Protein AF-A0A202DIY3-F1 (afdb_monomer_lite)

Foldseek 3Di:
DDDPCRVFPEAEDDAPPEEAPDAGEYEYDAAYEDQAERYEYEAENYHYEDQQYEYAYQQDLRYEDAHDDYDPVGAYENAEHERYYAYRYNYPHDHDRHDYYYYD

Sequence (104 aa):
MKTLEQIESRTPISSLPFTITNSGSYYFVKNMTSTGHGVVVQTDHVDIDMCGFKIQGDYDFADKGLYLNGLTNDSIQSVRIHNGRVTGFGYACYAKNVESCVLQ

Secondary structure (DSSP, 8-state):
---GGGTS-EEEE-SSSEEE-S-EEEEE-S-EE-SS-SEEE-SSSEEEE-TT-EEE----TT-EEEEEE-BTTB-B--EEEES-EEESSSEEEEEESBS-EEE-

pLDDT: mean 94.21, std 9.88, range [54.09, 98.62]

Radius of gyration: 13.4 Å; chains: 1; bounding box: 38×22×42 Å

Structure (mmCIF, N/CA/C/O backbone):
data_AF-A0A202DIY3-F1
#
_entry.id   AF-A0A202DIY3-F1
#
loop_
_atom_site.group_PDB
_atom_site.id
_atom_site.type_symbol
_atom_site.label_atom_id
_atom_site.label_alt_id
_atom_site.label_comp_id
_atom_site.label_asym_id
_atom_site.label_entity_id
_atom_site.label_seq_id
_atom_site.pdbx_PDB_ins_code
_atom_site.Cartn_x
_atom_site.Cartn_y
_atom_site.Cartn_z
_atom_site.occupancy
_atom_site.B_iso_or_equiv
_atom_site.auth_seq_id
_atom_site.auth_comp_id
_atom_site.auth_asym_id
_atom_site.auth_atom_id
_atom_site.pdbx_PDB_model_num
ATOM 1 N N . MET A 1 1 ? -18.440 -3.316 28.121 1.00 63.31 1 MET A N 1
ATOM 2 C CA . MET A 1 1 ? -17.671 -4.144 27.166 1.00 63.31 1 MET A CA 1
ATOM 3 C C . MET A 1 1 ? -16.942 -3.207 26.228 1.00 63.31 1 MET A C 1
ATOM 5 O O . MET A 1 1 ? -17.550 -2.223 25.826 1.00 63.31 1 MET A O 1
ATOM 9 N N . LYS A 1 2 ? -15.665 -3.470 25.941 1.00 54.09 2 LYS A N 1
ATOM 10 C CA . LYS A 1 2 ? -14.916 -2.745 24.911 1.00 54.09 2 LYS A CA 1
ATOM 11 C C . LYS A 1 2 ? -15.185 -3.392 23.548 1.00 54.09 2 LYS A C 1
ATOM 13 O O . LYS A 1 2 ? -15.317 -4.614 23.498 1.00 54.09 2 LYS A O 1
ATOM 18 N N . THR A 1 3 ? -15.296 -2.611 22.476 1.00 67.25 3 THR A N 1
ATOM 19 C CA . THR A 1 3 ? -15.311 -3.164 21.107 1.00 67.25 3 THR A CA 1
ATOM 20 C C . THR A 1 3 ? -13.924 -3.716 20.755 1.00 67.25 3 THR A C 1
ATOM 22 O O . THR A 1 3 ? -12.942 -3.363 21.407 1.00 67.25 3 THR A O 1
ATOM 25 N N . LEU A 1 4 ? -13.807 -4.575 19.735 1.00 59.62 4 LEU A N 1
ATOM 26 C CA . LEU A 1 4 ? -12.497 -5.060 19.263 1.00 59.62 4 LEU A CA 1
ATOM 27 C C . LEU A 1 4 ? -11.561 -3.894 18.889 1.00 59.62 4 LEU A C 1
ATOM 29 O O . LEU A 1 4 ? -10.389 -3.912 19.247 1.00 59.62 4 LEU A O 1
ATOM 33 N N . GLU A 1 5 ? -12.113 -2.824 18.308 1.00 58.59 5 GLU A N 1
ATOM 34 C CA . GLU A 1 5 ? -11.396 -1.571 18.014 1.00 58.59 5 GLU A CA 1
ATOM 35 C C . GLU A 1 5 ? -10.867 -0.847 19.268 1.00 58.59 5 GLU A C 1
ATOM 37 O O . GLU A 1 5 ? -9.912 -0.081 19.190 1.00 58.59 5 GLU A O 1
ATOM 42 N N . GLN A 1 6 ? -11.471 -1.077 20.440 1.00 58.94 6 GLN A N 1
ATOM 43 C CA . GLN A 1 6 ? -11.014 -0.537 21.728 1.00 58.94 6 GLN A CA 1
ATOM 44 C C . GLN A 1 6 ? -9.991 -1.439 22.442 1.00 58.94 6 GLN A C 1
ATOM 46 O O . GLN A 1 6 ? -9.457 -1.035 23.481 1.00 58.94 6 GLN A O 1
ATOM 51 N N . ILE A 1 7 ? -9.758 -2.659 21.946 1.00 64.06 7 ILE A N 1
ATOM 52 C CA . ILE A 1 7 ? -8.787 -3.620 22.493 1.00 64.06 7 ILE A CA 1
ATOM 53 C C . ILE A 1 7 ? -7.506 -3.618 21.644 1.00 64.06 7 ILE A C 1
ATOM 55 O O . ILE A 1 7 ? -6.419 -3.649 22.214 1.00 64.06 7 ILE A O 1
ATOM 59 N N . GLU A 1 8 ? -7.625 -3.457 20.323 1.00 65.12 8 GLU A N 1
ATOM 60 C CA . GLU A 1 8 ? -6.509 -3.213 19.402 1.00 65.12 8 GLU A CA 1
ATOM 61 C C . GLU A 1 8 ? -6.792 -1.939 18.597 1.00 65.12 8 GLU A C 1
ATOM 63 O O . GLU A 1 8 ? -7.665 -1.914 17.730 1.00 65.12 8 GLU A O 1
ATOM 68 N N . SER A 1 9 ? -6.081 -0.851 18.908 1.00 82.19 9 SER A N 1
ATOM 69 C CA . SER A 1 9 ? -6.265 0.428 18.216 1.00 82.19 9 SER A CA 1
ATOM 70 C C . SER A 1 9 ? -5.809 0.301 16.763 1.00 82.19 9 SER A C 1
ATOM 72 O O . SER A 1 9 ? -4.609 0.272 16.490 1.00 82.19 9 SER A O 1
ATOM 74 N N . ARG A 1 10 ? -6.761 0.255 15.828 1.00 93.06 10 ARG A N 1
ATOM 75 C CA . ARG A 1 10 ? -6.496 0.259 14.383 1.00 93.06 10 ARG A CA 1
ATOM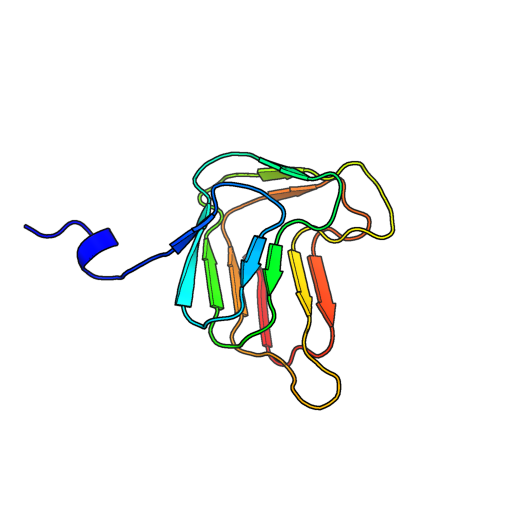 76 C C . ARG A 1 10 ? -6.799 1.630 13.795 1.00 93.06 10 ARG A C 1
ATOM 78 O O . ARG A 1 10 ? -7.786 2.265 14.161 1.00 93.06 10 ARG A O 1
ATOM 85 N N . THR A 1 11 ? -5.982 2.067 12.846 1.00 96.50 11 THR A N 1
ATOM 86 C CA . THR A 1 11 ? -6.160 3.361 12.182 1.00 96.50 11 THR A CA 1
ATOM 87 C C . THR A 1 11 ? -6.977 3.195 10.893 1.00 96.50 11 THR A C 1
ATOM 89 O O . THR A 1 11 ? -6.547 2.461 9.998 1.00 96.50 11 THR A O 1
ATOM 92 N N . PRO A 1 12 ? -8.143 3.854 10.751 1.00 97.06 12 PRO A N 1
ATOM 93 C CA . PRO A 1 12 ? -8.936 3.769 9.529 1.00 97.06 12 PRO A CA 1
ATOM 94 C C . PRO A 1 12 ? -8.282 4.532 8.371 1.00 97.06 12 PRO A C 1
ATOM 96 O O . PRO A 1 12 ? -7.909 5.698 8.503 1.00 97.06 12 PRO A O 1
ATOM 99 N N . ILE A 1 13 ? -8.243 3.907 7.198 1.00 98.44 13 ILE A N 1
ATOM 100 C CA . ILE A 1 13 ? -7.907 4.526 5.915 1.00 98.44 13 ILE A CA 1
ATOM 101 C C . ILE A 1 13 ? -9.222 4.827 5.190 1.00 98.44 13 ILE A C 1
ATOM 103 O O . ILE A 1 13 ? -9.902 3.928 4.686 1.00 98.44 13 ILE A O 1
ATOM 107 N N . SER A 1 14 ? -9.601 6.107 5.164 1.00 97.88 14 SER A N 1
ATOM 108 C CA . SER A 1 14 ? -10.898 6.581 4.645 1.00 97.88 14 SER A CA 1
ATOM 109 C C . SER A 1 14 ? -10.812 7.471 3.400 1.00 97.88 14 SER A C 1
ATOM 111 O O . SER A 1 14 ? -11.847 7.827 2.820 1.00 97.88 14 SER A O 1
ATOM 113 N N . SER A 1 15 ? -9.593 7.782 2.958 1.00 98.19 15 SER A N 1
ATOM 114 C CA . SER A 1 15 ? -9.289 8.532 1.739 1.00 98.19 15 SER A CA 1
ATOM 115 C C . SER A 1 15 ? -7.924 8.130 1.180 1.00 98.19 15 SER A C 1
ATOM 117 O O . SER A 1 15 ? -7.064 7.671 1.930 1.00 98.19 15 SER A O 1
ATOM 119 N N . LEU A 1 16 ? -7.725 8.349 -0.123 1.00 98.38 16 LEU A N 1
ATOM 120 C CA . LEU A 1 16 ? -6.434 8.237 -0.805 1.00 98.38 16 LEU A CA 1
ATOM 121 C C . LEU A 1 16 ? -6.033 9.607 -1.384 1.00 98.38 16 LEU A C 1
ATOM 123 O O . LEU A 1 16 ? -6.932 10.375 -1.742 1.00 98.38 16 LEU A O 1
ATOM 127 N N . PRO A 1 17 ? -4.727 9.910 -1.501 1.00 98.06 17 PRO A N 1
ATOM 128 C CA . PRO A 1 17 ? -3.590 9.096 -1.054 1.00 98.06 17 PRO A CA 1
ATOM 129 C C . PRO A 1 17 ? -3.492 9.008 0.479 1.00 98.06 17 PRO A C 1
ATOM 131 O O . PRO A 1 17 ? -3.988 9.880 1.192 1.00 98.06 17 PRO A O 1
ATOM 134 N N . PHE A 1 18 ? -2.850 7.956 0.991 1.00 98.56 18 PHE A N 1
ATOM 135 C CA . PHE A 1 18 ? -2.609 7.776 2.428 1.00 98.56 18 PHE A CA 1
ATOM 136 C C . PHE A 1 18 ? -1.162 7.351 2.692 1.00 98.56 18 PHE A C 1
ATOM 138 O O . PHE A 1 18 ? -0.687 6.390 2.089 1.00 98.56 18 PHE A O 1
ATOM 145 N N . THR A 1 19 ? -0.468 8.029 3.607 1.00 98.56 19 THR A N 1
ATOM 146 C CA . THR A 1 19 ? 0.930 7.722 3.950 1.00 98.56 19 THR A CA 1
ATOM 147 C C . THR A 1 19 ? 1.031 7.188 5.374 1.00 98.56 19 THR A C 1
ATOM 149 O O . THR A 1 19 ? 0.569 7.826 6.316 1.00 98.56 19 THR A O 1
ATOM 152 N N . ILE A 1 20 ? 1.663 6.026 5.527 1.00 98.44 20 ILE A N 1
ATOM 153 C CA . ILE A 1 20 ? 1.908 5.351 6.800 1.00 98.44 20 ILE A CA 1
ATOM 154 C C . ILE A 1 20 ? 3.361 5.589 7.216 1.00 98.44 20 ILE A C 1
ATOM 156 O O . ILE A 1 20 ? 4.291 5.055 6.609 1.00 98.44 20 ILE A O 1
ATOM 160 N N . THR A 1 21 ? 3.532 6.394 8.266 1.00 97.62 21 THR A N 1
ATOM 161 C CA . THR A 1 21 ? 4.830 6.751 8.869 1.00 97.62 21 THR A CA 1
ATOM 162 C C . THR A 1 21 ? 5.019 6.196 10.278 1.00 97.62 21 THR A C 1
ATOM 164 O O . THR A 1 21 ? 6.082 6.368 10.865 1.00 97.62 21 THR A O 1
ATOM 167 N N . ASN A 1 22 ? 3.996 5.553 10.841 1.00 97.38 22 ASN A N 1
ATOM 168 C CA . ASN A 1 22 ? 4.044 4.932 12.159 1.00 97.38 22 ASN A CA 1
ATOM 169 C C . ASN A 1 22 ? 3.690 3.449 12.037 1.00 97.38 22 ASN A C 1
ATOM 171 O O . ASN A 1 22 ? 2.790 3.089 11.281 1.00 97.38 22 ASN A O 1
ATOM 175 N N . SER A 1 23 ? 4.392 2.599 12.781 1.00 97.62 23 SER A N 1
ATOM 176 C CA . SER A 1 23 ? 4.035 1.187 12.908 1.00 97.62 23 SER A CA 1
ATOM 177 C C . SER A 1 23 ? 2.635 1.025 13.498 1.00 97.62 23 SER A C 1
ATOM 179 O O . SER A 1 23 ? 2.199 1.835 14.321 1.00 97.62 23 SER A O 1
ATOM 181 N N . GLY A 1 24 ? 1.950 -0.051 13.119 1.00 96.81 24 GLY A N 1
ATOM 182 C CA . GLY A 1 24 ? 0.625 -0.370 13.639 1.00 96.81 24 GLY A CA 1
ATOM 183 C C . GLY A 1 24 ? -0.294 -1.028 12.618 1.00 96.81 24 GLY A C 1
ATOM 184 O O . GLY A 1 24 ? 0.093 -1.341 11.491 1.00 96.81 24 GLY A O 1
ATOM 185 N N . SER A 1 25 ? -1.539 -1.226 13.043 1.00 97.25 25 SER A N 1
ATOM 186 C CA . SER A 1 25 ? -2.587 -1.827 12.224 1.00 97.25 25 SER A CA 1
ATOM 187 C C . SER A 1 25 ? -3.477 -0.766 11.587 1.00 97.25 25 SER A C 1
ATOM 189 O O . SER A 1 25 ? -3.946 0.169 12.244 1.00 97.25 25 SER A O 1
ATOM 191 N N . TYR A 1 26 ? -3.767 -0.959 10.310 1.00 98.12 26 TYR A N 1
ATOM 192 C CA . TYR A 1 26 ? -4.571 -0.087 9.471 1.00 98.12 26 TYR A CA 1
ATOM 193 C C . TYR A 1 26 ? -5.684 -0.887 8.804 1.00 98.12 26 TYR A C 1
ATOM 195 O O . TYR A 1 26 ? -5.540 -2.086 8.554 1.00 98.12 26 TYR A O 1
ATOM 203 N N . TYR A 1 27 ? -6.806 -0.231 8.513 1.00 97.81 27 TYR A N 1
ATOM 204 C CA . TYR A 1 27 ? -7.910 -0.894 7.828 1.00 97.81 27 TYR A CA 1
ATOM 205 C C . TYR A 1 27 ? -8.677 0.017 6.886 1.00 97.81 27 TYR A C 1
ATOM 207 O O . TYR A 1 27 ? -8.843 1.210 7.136 1.00 97.81 27 TYR A O 1
ATOM 215 N N . PHE A 1 28 ? -9.164 -0.556 5.795 1.00 98.25 28 PHE A N 1
ATOM 216 C CA . PHE A 1 28 ? -9.966 0.165 4.818 1.00 98.25 28 PHE A CA 1
ATOM 217 C C . PHE A 1 28 ? -11.424 0.200 5.255 1.00 98.25 28 PHE A C 1
ATOM 219 O O . PHE A 1 28 ? -11.967 -0.793 5.729 1.00 98.25 28 PHE A O 1
ATOM 226 N N . VAL A 1 29 ? -12.082 1.339 5.039 1.00 98.06 29 VAL A N 1
ATOM 227 C CA . VAL A 1 29 ? -13.503 1.506 5.402 1.00 98.06 29 VAL A CA 1
ATOM 228 C C . VAL A 1 29 ? -14.448 1.503 4.200 1.00 98.06 29 VAL A C 1
ATOM 230 O O . VAL A 1 29 ? -15.663 1.453 4.378 1.00 98.06 29 VAL A O 1
ATOM 233 N N . LYS A 1 30 ? -13.917 1.610 2.974 1.00 98.38 30 LYS A N 1
ATOM 234 C CA . LYS A 1 30 ? -14.694 1.640 1.726 1.00 98.38 30 LYS A CA 1
ATOM 235 C C . LYS A 1 30 ? -13.815 1.410 0.496 1.00 98.38 30 LYS A C 1
ATOM 237 O O . LYS A 1 30 ? -12.594 1.537 0.551 1.00 98.38 30 LYS A O 1
ATOM 242 N N . ASN A 1 31 ? -14.468 1.174 -0.642 1.00 98.62 31 ASN A N 1
ATOM 243 C CA . ASN A 1 31 ? -13.827 1.266 -1.953 1.00 98.62 31 ASN A CA 1
ATOM 244 C C . ASN A 1 31 ? -13.384 2.708 -2.231 1.00 98.62 31 ASN A C 1
ATOM 246 O O . ASN A 1 31 ? -14.131 3.647 -1.947 1.00 98.62 31 ASN A O 1
ATOM 250 N N . MET A 1 32 ? -12.201 2.885 -2.815 1.00 98.62 32 MET A N 1
ATOM 251 C CA . MET A 1 32 ? -11.628 4.209 -3.079 1.00 98.62 32 MET A CA 1
ATOM 252 C C . MET A 1 32 ? -10.978 4.290 -4.460 1.00 98.62 32 MET A C 1
ATOM 254 O O . MET A 1 32 ? -10.629 3.280 -5.071 1.00 98.62 32 MET A O 1
ATOM 258 N N . THR A 1 33 ? -10.813 5.516 -4.940 1.00 98.38 33 THR A N 1
ATOM 259 C CA . THR A 1 33 ? -10.086 5.844 -6.168 1.00 98.38 33 THR A CA 1
ATOM 260 C C . THR A 1 33 ? -8.948 6.806 -5.843 1.00 98.38 33 THR A C 1
ATOM 262 O O . THR A 1 33 ? -9.071 7.581 -4.895 1.00 98.38 33 THR A O 1
ATOM 265 N N . SER A 1 34 ? -7.870 6.782 -6.622 1.00 98.06 34 SER A N 1
ATOM 266 C CA . SER A 1 34 ? -6.771 7.751 -6.537 1.00 98.06 34 SER A CA 1
ATOM 267 C C . SER A 1 34 ? -6.357 8.201 -7.940 1.00 98.06 34 SER A C 1
ATOM 269 O O . SER A 1 34 ? -6.408 7.401 -8.869 1.00 98.06 34 SER A O 1
ATOM 271 N N . THR A 1 35 ? -5.957 9.465 -8.081 1.00 97.56 35 THR A N 1
ATOM 272 C CA . THR A 1 35 ? -5.323 10.039 -9.293 1.00 97.56 35 THR A CA 1
ATOM 273 C C . THR A 1 35 ? -3.819 10.243 -9.071 1.00 97.56 35 THR A C 1
ATOM 275 O O . THR A 1 35 ? -3.245 11.272 -9.412 1.00 97.56 35 THR A O 1
ATOM 278 N N . GLY A 1 36 ? -3.249 9.367 -8.257 1.00 97.50 36 GLY A N 1
ATOM 279 C CA . GLY A 1 36 ? -1.928 9.461 -7.668 1.00 97.50 36 GLY A CA 1
ATOM 280 C C . GLY A 1 36 ? -1.603 8.117 -7.029 1.00 97.50 36 GLY A C 1
ATOM 281 O O . GLY A 1 36 ? -2.278 7.111 -7.264 1.00 97.50 36 GLY A O 1
ATOM 282 N N . HIS A 1 37 ? -0.630 8.083 -6.124 1.00 98.31 37 HIS A N 1
ATOM 283 C CA . HIS A 1 37 ? -0.381 6.880 -5.330 1.00 98.31 37 HIS A CA 1
ATOM 284 C C . HIS A 1 37 ? -1.607 6.501 -4.475 1.00 98.31 37 HIS A C 1
ATOM 286 O O . HIS A 1 37 ? -2.415 7.351 -4.095 1.00 98.31 37 HIS A O 1
ATOM 292 N N . GLY A 1 38 ? -1.767 5.213 -4.177 1.00 98.56 38 GLY A N 1
ATOM 293 C CA . GLY A 1 38 ? -2.801 4.732 -3.260 1.00 98.56 38 GLY A CA 1
ATOM 294 C C . GLY A 1 38 ? -2.354 4.879 -1.806 1.00 98.56 38 GLY A C 1
ATOM 295 O O . GLY A 1 38 ? -2.539 5.928 -1.189 1.00 98.56 38 GLY A O 1
ATOM 296 N N . VAL A 1 39 ? -1.763 3.820 -1.257 1.00 98.56 39 VAL A N 1
ATOM 297 C CA . VAL A 1 39 ? -1.154 3.818 0.078 1.00 98.56 39 VAL A CA 1
ATOM 298 C C . VAL A 1 39 ? 0.360 3.764 -0.051 1.00 98.56 39 VAL A C 1
ATOM 300 O O . VAL A 1 39 ? 0.893 2.908 -0.757 1.00 98.56 39 VAL A O 1
ATOM 303 N N . VAL A 1 40 ? 1.052 4.655 0.655 1.00 98.62 40 VAL A N 1
ATOM 304 C CA . VAL A 1 40 ? 2.512 4.671 0.761 1.00 98.62 40 VAL A CA 1
ATOM 305 C C . VAL A 1 40 ? 2.911 4.228 2.165 1.00 98.62 40 VAL A C 1
ATOM 307 O O . VAL A 1 40 ? 2.494 4.836 3.144 1.00 98.62 40 VAL A O 1
ATOM 310 N N . VAL A 1 41 ? 3.728 3.185 2.273 1.00 98.38 41 VAL A N 1
ATOM 311 C CA . VAL A 1 41 ? 4.257 2.659 3.538 1.00 98.38 41 VAL A CA 1
ATOM 312 C C . VAL A 1 41 ? 5.732 3.023 3.640 1.00 98.38 41 VAL A C 1
ATOM 314 O O . VAL A 1 41 ? 6.501 2.698 2.738 1.00 98.38 41 VAL A O 1
ATOM 317 N N . GLN A 1 42 ? 6.122 3.711 4.714 1.00 97.81 42 GLN A N 1
ATOM 318 C CA . GLN A 1 42 ? 7.489 4.215 4.921 1.00 97.81 42 GLN A CA 1
ATOM 319 C C . GLN A 1 42 ? 8.071 3.806 6.281 1.00 97.81 42 GLN A C 1
ATOM 321 O O . GLN A 1 42 ? 8.965 4.466 6.797 1.00 97.81 42 GLN A O 1
ATOM 326 N N . THR A 1 43 ? 7.520 2.765 6.900 1.00 97.69 43 THR A N 1
ATOM 327 C CA . THR A 1 43 ? 7.907 2.310 8.237 1.00 97.69 43 THR A CA 1
ATOM 328 C C . THR A 1 43 ? 7.691 0.806 8.373 1.00 97.69 43 THR A C 1
ATOM 330 O O . THR A 1 43 ? 6.994 0.197 7.554 1.00 97.69 43 THR A O 1
ATOM 333 N N . ASP A 1 44 ? 8.276 0.232 9.417 1.00 97.69 44 ASP A N 1
ATOM 334 C CA . ASP A 1 44 ? 8.207 -1.191 9.726 1.00 97.69 44 ASP A CA 1
ATOM 335 C C . ASP A 1 44 ? 6.927 -1.573 10.467 1.00 97.69 44 ASP A C 1
ATOM 337 O O . ASP A 1 44 ? 6.238 -0.722 11.035 1.00 97.69 44 ASP A O 1
ATOM 341 N N . HIS A 1 45 ? 6.682 -2.881 10.571 1.00 97.31 45 HIS A N 1
ATOM 342 C CA . HIS A 1 45 ? 5.653 -3.459 11.446 1.00 97.31 45 HIS A CA 1
ATOM 343 C C . HIS A 1 45 ? 4.263 -2.879 11.148 1.00 97.31 45 HIS A C 1
ATOM 345 O O . HIS A 1 45 ? 3.570 -2.351 12.024 1.00 97.31 45 HIS A O 1
ATOM 351 N N . VAL A 1 46 ? 3.886 -2.953 9.872 1.00 98.06 46 VAL A N 1
ATOM 352 C CA . VAL A 1 46 ? 2.626 -2.427 9.348 1.00 98.06 46 VAL A CA 1
ATOM 353 C C . VAL A 1 46 ? 1.737 -3.584 8.925 1.00 98.06 46 VAL A C 1
ATOM 355 O O . VAL A 1 46 ? 2.122 -4.403 8.093 1.00 98.06 46 VAL A O 1
ATOM 358 N N . ASP A 1 47 ? 0.527 -3.616 9.468 1.00 97.94 47 ASP A N 1
ATOM 359 C CA . ASP A 1 47 ? -0.521 -4.553 9.075 1.00 97.94 47 ASP A CA 1
ATOM 360 C C . ASP A 1 47 ? -1.662 -3.776 8.416 1.00 97.94 47 ASP A C 1
ATOM 362 O O . ASP A 1 47 ? -2.251 -2.884 9.026 1.00 97.94 47 ASP A O 1
ATOM 366 N N . ILE A 1 48 ? -1.936 -4.059 7.145 1.00 98.25 48 ILE A N 1
ATOM 367 C CA . ILE A 1 48 ? -2.998 -3.424 6.366 1.00 98.25 48 ILE A CA 1
ATOM 368 C C . ILE A 1 48 ? -4.019 -4.488 5.985 1.00 98.25 48 ILE A C 1
ATOM 370 O O . ILE A 1 48 ? -3.779 -5.330 5.118 1.00 98.25 48 ILE A O 1
ATOM 374 N N . ASP A 1 49 ? -5.205 -4.368 6.562 1.00 98.06 49 ASP A N 1
ATOM 375 C CA . ASP A 1 49 ? -6.378 -5.132 6.159 1.00 98.06 49 ASP A CA 1
ATOM 376 C C . ASP A 1 49 ? -7.240 -4.277 5.239 1.00 98.06 49 ASP A C 1
ATOM 378 O O . ASP A 1 49 ? -7.789 -3.239 5.617 1.00 98.06 49 ASP A O 1
ATOM 382 N N . MET A 1 50 ? -7.389 -4.712 4.001 1.00 98.19 50 MET A N 1
ATOM 383 C CA . MET A 1 50 ? -8.229 -4.008 3.047 1.00 98.19 50 MET A CA 1
ATOM 384 C C . MET A 1 50 ? -9.720 -4.338 3.223 1.00 98.19 50 MET A C 1
ATOM 386 O O . MET A 1 50 ? -10.541 -3.774 2.506 1.00 98.19 50 MET A O 1
ATOM 390 N N . CYS A 1 51 ? -10.092 -5.200 4.176 1.00 97.62 51 CYS A N 1
ATOM 391 C CA . CYS A 1 51 ? -11.473 -5.514 4.564 1.00 97.62 51 CYS A CA 1
ATOM 392 C C . CYS A 1 51 ? -12.406 -5.897 3.392 1.00 97.62 51 CYS A C 1
ATOM 394 O O . CYS A 1 51 ? -13.604 -5.627 3.418 1.00 97.62 51 CYS A O 1
ATOM 396 N N . GLY A 1 52 ? -11.865 -6.514 2.342 1.00 98.19 52 GLY A N 1
ATOM 397 C CA . GLY A 1 52 ? -12.559 -6.883 1.106 1.00 98.19 52 GLY A CA 1
ATOM 398 C C . GLY A 1 52 ? -12.753 -5.732 0.110 1.00 98.19 52 GLY A C 1
ATOM 399 O O . GLY A 1 52 ? -13.328 -5.936 -0.962 1.00 98.19 52 GLY A O 1
ATOM 400 N N . PHE A 1 53 ? -12.286 -4.524 0.428 1.00 98.62 53 PHE A N 1
ATOM 401 C CA . PHE A 1 53 ? -12.422 -3.349 -0.424 1.00 98.62 53 PHE A CA 1
ATOM 402 C C . PHE A 1 53 ? -11.379 -3.308 -1.543 1.00 98.62 53 PHE A C 1
ATOM 404 O O . PHE A 1 53 ? -10.316 -3.937 -1.498 1.00 98.62 53 PHE A O 1
ATOM 411 N N . LYS A 1 54 ? -11.699 -2.522 -2.576 1.00 98.31 54 LYS A N 1
ATOM 412 C CA . LYS A 1 54 ? -10.802 -2.240 -3.695 1.00 98.31 54 LYS A CA 1
ATOM 413 C C . LYS A 1 54 ? -10.311 -0.797 -3.701 1.00 98.31 54 LYS A C 1
ATOM 415 O O . LYS A 1 54 ? -11.064 0.125 -3.376 1.00 98.31 54 LYS A O 1
ATOM 420 N N . ILE A 1 55 ? -9.092 -0.614 -4.194 1.00 98.50 55 ILE A N 1
ATOM 421 C CA . ILE A 1 55 ? -8.588 0.678 -4.655 1.00 98.50 55 ILE A CA 1
ATOM 422 C C . ILE A 1 55 ? -8.347 0.657 -6.156 1.00 98.50 55 ILE A C 1
ATOM 424 O O . ILE A 1 55 ? -7.902 -0.349 -6.712 1.00 98.50 55 ILE A O 1
ATOM 428 N N . GLN A 1 56 ? -8.648 1.780 -6.797 1.00 98.56 56 GLN A N 1
ATOM 429 C CA . GLN A 1 56 ? -8.543 1.950 -8.238 1.00 98.56 56 GLN A CA 1
ATOM 430 C C . GLN A 1 56 ? -7.747 3.219 -8.565 1.00 98.56 56 GLN A C 1
ATOM 432 O O . GLN A 1 56 ? -8.108 4.297 -8.098 1.00 98.56 56 GLN A O 1
ATOM 437 N N . GLY A 1 57 ? -6.694 3.094 -9.365 1.00 98.31 57 GLY A N 1
ATOM 438 C CA . GLY A 1 57 ? -5.975 4.234 -9.932 1.00 98.31 57 GLY A CA 1
ATOM 439 C C . GLY A 1 57 ? -6.585 4.724 -11.250 1.00 98.31 57 GLY A C 1
ATOM 440 O O . GLY A 1 57 ? -7.570 4.163 -11.753 1.00 98.31 57 GLY A O 1
ATOM 441 N N . ASP A 1 58 ? -5.970 5.750 -11.822 1.00 97.62 58 ASP A N 1
ATOM 442 C CA . ASP A 1 58 ? -6.329 6.415 -13.081 1.00 97.62 58 ASP A CA 1
ATOM 443 C C . ASP A 1 58 ? -5.533 5.921 -14.305 1.00 97.62 58 ASP A C 1
ATOM 445 O O . ASP A 1 58 ? -5.646 6.4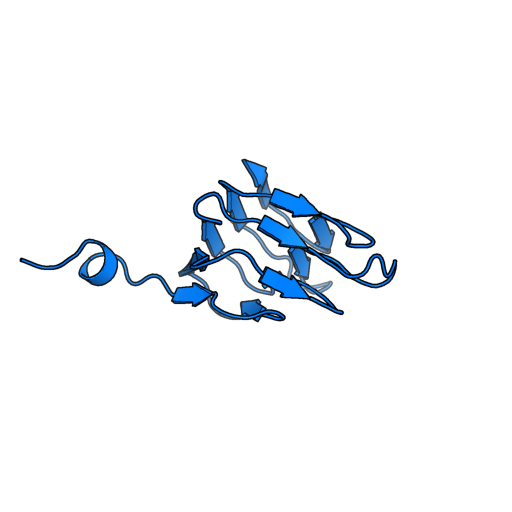8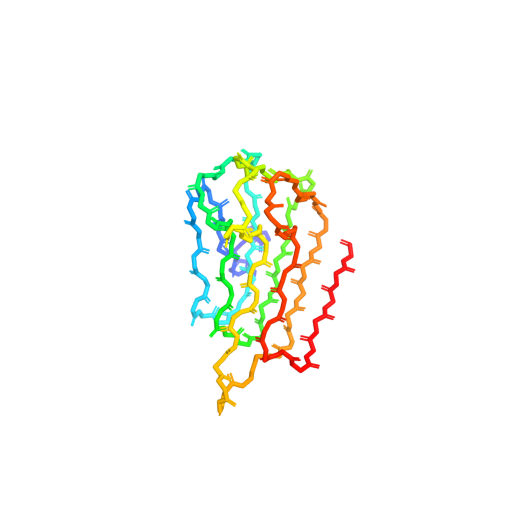9 -15.390 1.00 97.62 58 ASP A O 1
ATOM 449 N N . TYR A 1 59 ? -4.809 4.811 -14.153 1.00 97.44 59 TYR A N 1
ATOM 450 C CA . TYR A 1 59 ? -3.943 4.175 -15.147 1.00 97.44 59 TYR A CA 1
ATOM 451 C C . TYR A 1 59 ? -2.657 4.948 -15.487 1.00 97.44 59 TYR A C 1
ATOM 453 O O . TYR A 1 59 ? -2.004 4.604 -16.475 1.00 97.44 59 TYR A O 1
ATOM 461 N N . ASP A 1 60 ? -2.235 5.918 -14.667 1.00 97.44 60 ASP A N 1
ATOM 462 C CA . ASP A 1 60 ? -0.907 6.524 -14.806 1.00 97.44 60 ASP A CA 1
ATOM 463 C C . ASP A 1 60 ? 0.210 5.527 -14.420 1.00 97.44 60 ASP A C 1
ATOM 465 O O . ASP A 1 60 ? 0.169 4.853 -13.383 1.00 97.44 60 ASP A O 1
ATOM 469 N N . PHE A 1 61 ? 1.239 5.429 -15.269 1.00 94.94 61 PHE A N 1
ATOM 470 C CA . PHE A 1 61 ? 2.401 4.559 -15.072 1.00 94.94 61 PHE A CA 1
ATOM 471 C C . PHE A 1 61 ? 3.312 4.994 -13.915 1.00 94.94 61 PHE A C 1
ATOM 473 O O . PHE A 1 61 ? 4.056 4.165 -13.383 1.00 94.94 61 PHE A O 1
ATOM 480 N N . ALA A 1 62 ? 3.284 6.271 -13.527 1.00 96.94 62 ALA A N 1
ATOM 481 C CA . ALA A 1 62 ? 4.056 6.785 -12.401 1.00 96.94 62 ALA A CA 1
ATOM 482 C C . ALA A 1 62 ? 3.486 6.330 -11.047 1.00 96.94 62 ALA A C 1
ATOM 484 O O . ALA A 1 62 ? 4.216 6.280 -10.044 1.00 96.94 62 ALA A O 1
ATOM 485 N N . ASP A 1 63 ? 2.203 5.964 -11.022 1.00 97.94 63 ASP A N 1
ATOM 486 C CA . ASP A 1 63 ? 1.466 5.709 -9.800 1.00 97.94 63 ASP A CA 1
ATOM 487 C C . ASP A 1 63 ? 1.474 4.257 -9.346 1.00 97.94 63 ASP A C 1
ATOM 489 O O . ASP A 1 63 ? 1.451 3.299 -10.123 1.00 97.94 63 ASP A O 1
ATOM 493 N N . LYS A 1 64 ? 1.518 4.104 -8.022 1.00 98.44 64 LYS A N 1
ATOM 494 C CA . LYS A 1 64 ? 1.587 2.813 -7.342 1.00 98.44 64 LYS A CA 1
ATOM 495 C C . LYS A 1 64 ? 0.422 2.703 -6.374 1.00 98.44 64 LYS A C 1
ATOM 497 O O . LYS A 1 64 ? 0.205 3.606 -5.565 1.00 98.44 64 LYS A O 1
ATOM 502 N N . GLY A 1 65 ? -0.308 1.595 -6.439 1.00 98.19 65 GLY A N 1
ATOM 503 C CA . GLY A 1 65 ? -1.465 1.366 -5.577 1.00 98.19 65 GLY A CA 1
ATOM 504 C C . GLY A 1 65 ? -1.054 1.103 -4.131 1.00 98.19 65 GLY A C 1
ATOM 505 O O . GLY A 1 65 ? -1.456 1.833 -3.231 1.00 98.19 65 GLY A O 1
ATOM 506 N N . LEU A 1 66 ? -0.211 0.096 -3.918 1.00 98.19 66 LEU A N 1
ATOM 507 C CA . LEU A 1 66 ? 0.454 -0.189 -2.647 1.00 98.19 66 LEU A CA 1
ATOM 508 C C . LEU A 1 66 ? 1.952 0.036 -2.826 1.00 98.19 66 LEU A C 1
ATOM 510 O O . LEU A 1 66 ? 2.641 -0.775 -3.448 1.00 98.19 66 LEU A O 1
ATOM 514 N N . TYR A 1 67 ? 2.445 1.159 -2.313 1.00 98.31 67 TYR A N 1
ATOM 515 C CA . TYR A 1 67 ? 3.837 1.560 -2.436 1.00 98.31 67 TYR A CA 1
ATOM 516 C C . TYR A 1 67 ? 4.581 1.377 -1.117 1.00 98.31 67 TYR A C 1
ATOM 518 O O . TYR A 1 67 ? 4.519 2.226 -0.233 1.00 98.31 67 TYR A O 1
ATOM 526 N N . LEU A 1 68 ? 5.337 0.292 -1.004 1.00 98.06 68 LEU A N 1
ATOM 527 C CA . LEU A 1 68 ? 6.271 0.086 0.095 1.00 98.06 68 LEU A CA 1
ATOM 528 C C . LEU A 1 68 ? 7.578 0.800 -0.275 1.00 98.06 68 LEU A C 1
ATOM 530 O O . LEU A 1 68 ? 8.285 0.379 -1.192 1.00 98.06 68 LEU A O 1
ATOM 534 N N . ASN A 1 69 ? 7.853 1.924 0.383 1.00 97.62 69 ASN A N 1
ATOM 535 C CA . ASN A 1 69 ? 8.903 2.872 0.022 1.00 97.62 69 ASN A CA 1
ATOM 536 C C . ASN A 1 69 ? 9.945 3.001 1.141 1.00 97.62 69 ASN A C 1
ATOM 538 O O . ASN A 1 69 ? 9.977 4.013 1.846 1.00 97.62 69 ASN A O 1
ATOM 542 N N . GLY A 1 70 ? 10.802 1.989 1.276 1.00 95.19 70 GLY A N 1
ATOM 543 C CA . GLY A 1 70 ? 11.985 2.062 2.128 1.00 95.19 70 GLY A CA 1
ATOM 544 C C . GLY A 1 70 ? 13.060 2.984 1.547 1.00 95.19 70 GLY A C 1
ATOM 545 O O . GLY A 1 70 ? 13.184 3.169 0.324 1.00 95.19 70 GLY A O 1
ATOM 546 N N . LEU A 1 71 ? 13.875 3.566 2.421 1.00 92.00 71 LEU A N 1
ATOM 547 C CA . LEU A 1 71 ? 15.013 4.394 2.028 1.00 92.00 71 LEU A CA 1
ATOM 548 C C . LEU A 1 71 ? 16.229 3.509 1.728 1.00 92.00 71 LEU A C 1
ATOM 550 O O . LEU A 1 71 ? 16.312 2.364 2.152 1.00 92.00 71 LEU A O 1
ATOM 554 N N . THR A 1 72 ? 17.193 4.026 0.963 1.00 88.62 72 THR A N 1
ATOM 555 C CA . THR A 1 72 ? 18.365 3.243 0.522 1.00 88.62 72 THR A CA 1
ATOM 556 C C . THR A 1 72 ? 19.213 2.708 1.682 1.00 88.62 72 THR A C 1
ATOM 558 O O . THR A 1 72 ? 19.828 1.660 1.538 1.00 88.62 72 THR A O 1
ATOM 561 N N . ASN A 1 73 ? 19.225 3.408 2.819 1.00 89.00 73 ASN A N 1
ATOM 562 C CA . ASN A 1 73 ? 19.977 3.025 4.020 1.00 89.00 73 ASN A CA 1
ATOM 563 C C . ASN A 1 73 ? 19.059 2.664 5.201 1.00 89.00 73 ASN A C 1
ATOM 565 O O . ASN A 1 73 ? 19.537 2.588 6.327 1.00 89.00 73 ASN A O 1
ATOM 569 N N . ASP A 1 74 ? 17.757 2.529 4.949 1.00 89.06 74 ASP A N 1
ATOM 570 C CA . ASP A 1 74 ? 16.741 2.226 5.959 1.00 89.06 74 ASP A CA 1
ATOM 571 C C . ASP A 1 74 ? 15.612 1.461 5.262 1.00 89.06 74 ASP A C 1
ATOM 573 O O . ASP A 1 74 ? 14.637 2.029 4.750 1.00 89.06 74 ASP A O 1
ATOM 577 N N . SER A 1 75 ? 15.867 0.169 5.079 1.00 92.69 75 SER A N 1
ATOM 578 C CA . SER A 1 75 ? 14.930 -0.775 4.491 1.00 92.69 75 SER A CA 1
ATOM 579 C C . SER A 1 75 ? 13.744 -0.980 5.421 1.00 92.69 75 SER A C 1
ATOM 581 O O . SER A 1 75 ? 13.896 -0.978 6.636 1.00 92.69 75 SER A O 1
ATOM 583 N N . ILE A 1 76 ? 12.564 -1.204 4.840 1.00 96.31 76 ILE A N 1
ATOM 584 C CA . ILE A 1 76 ? 11.368 -1.512 5.631 1.00 96.31 76 ILE A CA 1
ATOM 585 C C . ILE A 1 76 ? 11.108 -3.017 5.708 1.00 96.31 76 ILE A C 1
ATOM 587 O O . ILE A 1 76 ? 11.369 -3.761 4.757 1.00 96.31 76 ILE A O 1
ATOM 591 N N . GLN A 1 77 ? 10.554 -3.473 6.825 1.00 97.38 77 GLN A N 1
ATOM 592 C CA . GLN A 1 77 ? 10.290 -4.885 7.096 1.00 97.38 77 GLN A CA 1
ATOM 593 C C . GLN A 1 77 ? 8.970 -5.118 7.836 1.00 97.38 77 GLN A C 1
ATOM 595 O O . GLN A 1 77 ? 8.351 -4.206 8.388 1.00 97.38 77 GLN A O 1
ATOM 600 N N . SER A 1 78 ? 8.546 -6.380 7.880 1.00 96.81 78 SER A N 1
ATOM 601 C CA . SER A 1 78 ? 7.358 -6.821 8.613 1.00 96.81 78 SER A CA 1
ATOM 602 C C . SER A 1 78 ? 6.084 -6.110 8.146 1.00 96.81 78 SER A C 1
ATOM 604 O O . SER A 1 78 ? 5.262 -5.694 8.961 1.00 96.81 78 SER A O 1
ATOM 606 N N . VAL A 1 79 ? 5.924 -5.962 6.824 1.00 97.94 79 VAL A N 1
ATOM 607 C CA . VAL A 1 79 ? 4.713 -5.390 6.217 1.00 97.94 79 VAL A CA 1
ATOM 608 C C . VAL A 1 79 ? 3.777 -6.502 5.751 1.00 97.94 79 VAL A C 1
ATOM 610 O O . VA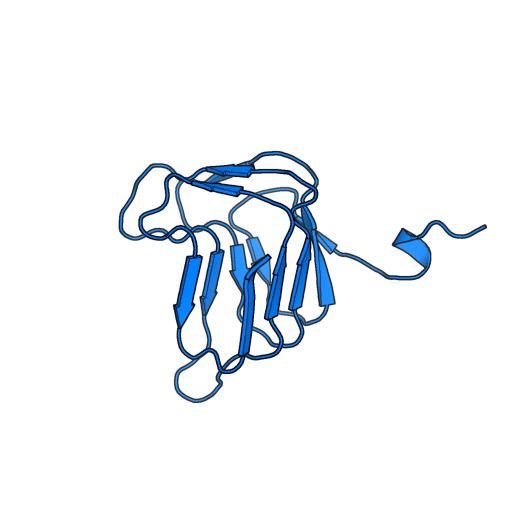L A 1 79 ? 4.137 -7.316 4.898 1.00 97.94 79 VAL A O 1
ATOM 613 N N . ARG A 1 80 ? 2.545 -6.516 6.251 1.00 98.12 80 ARG A N 1
ATOM 614 C CA . ARG A 1 80 ? 1.480 -7.400 5.775 1.00 98.12 80 ARG A CA 1
ATOM 615 C C . ARG A 1 80 ? 0.390 -6.572 5.120 1.00 98.12 80 ARG A C 1
ATOM 617 O O . ARG A 1 80 ? -0.107 -5.626 5.718 1.00 98.12 80 ARG A O 1
ATOM 624 N N . ILE A 1 81 ? -0.004 -6.943 3.907 1.00 98.00 81 ILE A N 1
ATOM 625 C CA . ILE A 1 81 ? -1.193 -6.393 3.257 1.00 98.00 81 ILE A CA 1
ATOM 626 C C . ILE A 1 81 ? -2.080 -7.552 2.840 1.00 98.00 81 ILE A C 1
ATOM 628 O O . ILE A 1 81 ? -1.608 -8.495 2.203 1.00 98.00 81 ILE A O 1
ATOM 632 N N . HIS A 1 82 ? -3.356 -7.497 3.205 1.00 98.12 82 HIS A N 1
ATOM 633 C CA . HIS A 1 82 ? -4.256 -8.600 2.921 1.00 98.12 82 HIS A CA 1
ATOM 634 C C . HIS A 1 82 ? -5.700 -8.179 2.664 1.00 98.12 82 HIS A C 1
ATOM 636 O O . HIS A 1 82 ? -6.118 -7.068 2.993 1.00 98.12 82 HIS A O 1
ATOM 642 N N . ASN A 1 83 ? -6.472 -9.123 2.121 1.00 97.81 83 ASN A N 1
ATOM 643 C CA . ASN A 1 83 ? -7.931 -9.067 2.046 1.00 97.81 83 ASN A CA 1
ATOM 644 C C . ASN A 1 83 ? -8.458 -7.882 1.221 1.00 97.81 83 ASN A C 1
ATOM 646 O O . ASN A 1 83 ? -9.298 -7.115 1.681 1.00 97.81 83 ASN A O 1
ATOM 650 N N . GLY A 1 84 ? -7.975 -7.702 -0.009 1.00 97.31 84 GLY A N 1
ATOM 651 C CA . GLY A 1 84 ? -8.486 -6.650 -0.887 1.00 97.31 84 GLY A CA 1
ATOM 652 C C . GLY A 1 84 ? -8.000 -6.738 -2.319 1.00 97.31 84 GLY A C 1
ATOM 653 O O . GLY A 1 84 ? -7.406 -7.728 -2.745 1.00 97.31 84 GLY A O 1
ATOM 654 N N . ARG A 1 85 ? -8.293 -5.687 -3.090 1.00 98.06 85 ARG A N 1
ATOM 655 C CA . ARG A 1 85 ? -7.939 -5.621 -4.511 1.00 98.06 85 ARG A CA 1
ATOM 656 C C . ARG A 1 85 ? -7.363 -4.266 -4.898 1.00 98.06 85 ARG A C 1
ATOM 658 O O . ARG A 1 85 ? -7.891 -3.224 -4.525 1.00 98.06 85 ARG A O 1
ATOM 665 N N . VAL A 1 86 ? -6.317 -4.289 -5.714 1.00 98.25 86 VAL A N 1
ATOM 666 C CA . VAL A 1 86 ? -5.645 -3.091 -6.224 1.00 98.25 86 VAL A CA 1
ATOM 667 C C . VAL A 1 86 ? -5.619 -3.146 -7.744 1.00 98.25 86 VAL A C 1
ATOM 669 O O . VAL A 1 86 ? -5.143 -4.126 -8.315 1.00 98.25 86 VAL A O 1
ATOM 672 N N . THR A 1 87 ? -6.157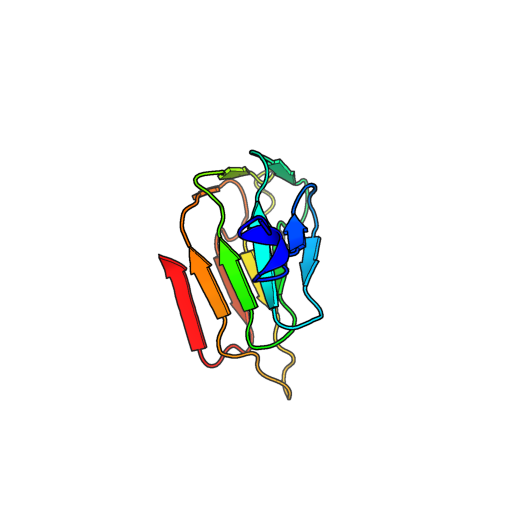 -2.127 -8.412 1.00 98.25 87 THR A N 1
ATOM 673 C CA . THR A 1 87 ? -6.263 -2.082 -9.881 1.00 98.25 87 THR A CA 1
ATOM 674 C C . THR A 1 87 ? -6.042 -0.674 -10.428 1.00 98.25 87 THR A C 1
ATOM 676 O O . THR A 1 87 ? -6.178 0.301 -9.704 1.00 98.25 87 THR A O 1
ATOM 679 N N . GLY A 1 88 ? -5.703 -0.552 -11.715 1.00 97.88 88 GLY A N 1
ATOM 680 C CA . GLY A 1 88 ? -5.624 0.747 -12.397 1.00 97.88 88 GLY A CA 1
ATOM 681 C C . GLY A 1 88 ? -4.455 1.643 -12.011 1.00 97.88 88 GLY A C 1
ATOM 682 O O . GLY A 1 88 ? -4.539 2.838 -12.221 1.00 97.88 88 GLY A O 1
ATOM 683 N N . PHE A 1 89 ? -3.388 1.097 -11.441 1.00 98.38 89 PHE A N 1
ATOM 684 C CA . PHE A 1 89 ? -2.139 1.823 -11.205 1.00 98.38 89 PHE A CA 1
ATOM 685 C C . PHE A 1 89 ? -1.074 1.299 -12.168 1.00 98.38 89 PHE A C 1
ATOM 687 O O . PHE A 1 89 ? -1.158 0.134 -12.571 1.00 98.38 89 PHE A O 1
ATOM 694 N N . GLY A 1 90 ? -0.050 2.100 -12.472 1.00 97.94 90 GLY A N 1
ATOM 695 C CA . GLY A 1 90 ? 1.143 1.641 -13.187 1.00 97.94 90 GLY A CA 1
ATOM 696 C C . GLY A 1 90 ? 1.749 0.388 -12.559 1.00 97.94 90 GLY A C 1
ATOM 697 O O . GLY A 1 90 ? 2.086 -0.568 -13.257 1.00 97.94 90 GLY A O 1
ATOM 698 N N . TYR A 1 91 ? 1.775 0.353 -11.224 1.00 97.75 91 TYR A N 1
ATOM 699 C CA . TYR A 1 91 ? 2.036 -0.855 -10.447 1.00 97.75 91 TYR A CA 1
AT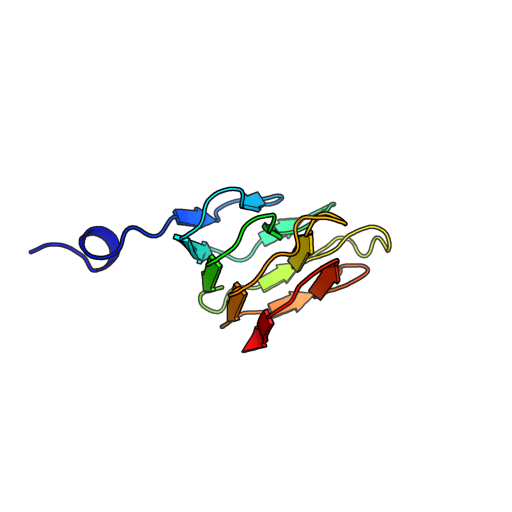OM 700 C C . TYR A 1 91 ? 0.964 -1.041 -9.376 1.00 97.75 91 TYR A C 1
ATOM 702 O O . TYR A 1 91 ? 0.763 -0.173 -8.528 1.00 97.75 91 TYR A O 1
ATOM 710 N N . ALA A 1 92 ? 0.298 -2.199 -9.364 1.00 96.94 92 ALA A N 1
ATOM 711 C CA . ALA A 1 92 ? -0.649 -2.518 -8.296 1.00 96.94 92 ALA A CA 1
ATOM 712 C C . ALA A 1 92 ? 0.065 -2.564 -6.934 1.00 96.94 92 ALA A C 1
ATOM 714 O O . ALA A 1 92 ? -0.296 -1.831 -6.018 1.00 96.94 92 ALA A O 1
ATOM 715 N N . CYS A 1 93 ? 1.140 -3.344 -6.841 1.00 96.62 93 CYS A N 1
ATOM 716 C CA . CYS A 1 93 ? 2.027 -3.379 -5.684 1.00 96.62 93 CYS A CA 1
ATOM 717 C C . CYS A 1 93 ? 3.452 -3.083 -6.146 1.00 96.62 93 CYS A C 1
ATOM 719 O O . CYS A 1 93 ? 3.914 -3.663 -7.128 1.00 96.62 93 CYS A O 1
ATOM 721 N N . TYR A 1 94 ? 4.150 -2.204 -5.434 1.00 97.31 94 TYR A N 1
ATOM 722 C CA . TYR A 1 94 ? 5.544 -1.879 -5.704 1.00 97.31 94 TYR A CA 1
ATOM 723 C C . TYR A 1 94 ? 6.314 -1.780 -4.390 1.00 97.31 94 TYR A C 1
ATOM 725 O O . TYR A 1 94 ? 5.968 -0.981 -3.520 1.00 97.31 94 TYR A O 1
ATOM 733 N N . ALA A 1 95 ? 7.363 -2.588 -4.263 1.00 96.81 95 ALA A N 1
ATOM 734 C CA . ALA A 1 95 ? 8.227 -2.633 -3.094 1.00 96.81 95 ALA A CA 1
ATOM 735 C C . ALA A 1 95 ? 9.632 -2.154 -3.464 1.00 96.81 95 ALA A C 1
ATOM 737 O O . ALA A 1 95 ? 10.265 -2.687 -4.374 1.00 96.81 95 ALA A O 1
ATOM 738 N N . LYS A 1 96 ? 10.115 -1.137 -2.752 1.00 97.00 96 LYS A N 1
ATOM 739 C CA . LYS A 1 96 ? 11.455 -0.568 -2.888 1.00 97.00 96 LYS A CA 1
ATOM 740 C C . LYS A 1 96 ? 12.150 -0.613 -1.537 1.00 97.00 96 LYS A C 1
ATOM 742 O O . LYS A 1 96 ? 11.612 -0.073 -0.576 1.00 97.00 96 LYS A O 1
ATOM 747 N N . ASN A 1 97 ? 13.347 -1.202 -1.501 1.00 97.19 97 ASN A N 1
ATOM 748 C CA . ASN A 1 97 ? 14.149 -1.368 -0.284 1.00 97.19 97 ASN A CA 1
ATOM 749 C C . ASN A 1 97 ? 13.327 -2.014 0.850 1.00 97.19 97 ASN A C 1
ATOM 751 O O . ASN A 1 97 ? 13.130 -1.420 1.905 1.00 97.19 97 ASN A O 1
ATOM 755 N N . VAL A 1 98 ? 12.786 -3.208 0.593 1.00 96.81 98 VAL A N 1
ATOM 756 C CA . VAL A 1 98 ? 11.933 -3.949 1.535 1.00 96.81 98 VAL A CA 1
ATOM 757 C C . VAL A 1 98 ? 12.576 -5.298 1.827 1.00 96.81 98 VAL A C 1
ATOM 759 O O . VAL A 1 98 ? 12.893 -6.026 0.888 1.00 96.81 98 VAL A O 1
ATOM 762 N N . GLU A 1 99 ? 12.751 -5.639 3.101 1.00 96.19 99 GLU A N 1
ATOM 763 C CA . GLU A 1 99 ? 13.345 -6.919 3.515 1.00 96.19 99 GLU A CA 1
ATOM 764 C C . GLU A 1 99 ? 12.307 -8.031 3.629 1.00 96.19 99 GLU A C 1
ATOM 766 O O . GLU A 1 99 ? 12.571 -9.174 3.261 1.00 96.19 99 GLU A O 1
ATOM 771 N N . SER A 1 100 ? 11.109 -7.710 4.122 1.00 94.81 100 SER A N 1
ATOM 772 C CA . SER A 1 100 ? 10.031 -8.687 4.258 1.00 94.81 100 SER A CA 1
ATOM 773 C C . SER A 1 100 ? 8.654 -8.062 4.048 1.00 94.81 100 SER A C 1
ATOM 775 O O . SER A 1 100 ? 8.314 -7.020 4.611 1.00 94.81 100 SER A O 1
ATOM 777 N N . CYS A 1 101 ? 7.846 -8.728 3.220 1.00 95.62 101 CYS A N 1
ATOM 778 C CA . CYS A 1 101 ? 6.452 -8.381 2.988 1.00 95.62 101 CYS A CA 1
ATOM 779 C C . CYS A 1 101 ? 5.622 -9.635 2.689 1.00 95.62 101 CYS A C 1
ATOM 781 O O . CYS A 1 101 ? 6.099 -10.560 2.028 1.00 95.62 101 CYS A O 1
ATOM 783 N N . VAL A 1 102 ? 4.375 -9.650 3.158 1.00 96.56 102 VAL A N 1
ATOM 784 C CA . VAL A 1 102 ? 3.378 -10.681 2.849 1.00 96.56 102 VAL A CA 1
ATOM 785 C C . VAL A 1 102 ? 2.166 -10.033 2.182 1.00 96.56 102 VAL A C 1
ATOM 787 O O . VAL A 1 102 ? 1.597 -9.083 2.718 1.00 96.56 102 VAL A O 1
ATOM 790 N N . LEU A 1 103 ? 1.760 -10.583 1.034 1.00 92.06 103 LEU A N 1
ATOM 791 C CA . LEU A 1 103 ? 0.550 -10.216 0.291 1.00 92.06 103 LEU A CA 1
ATOM 792 C C . LEU A 1 103 ? -0.400 -11.423 0.263 1.00 92.06 103 LEU A C 1
ATOM 794 O O . LEU A 1 103 ? 0.024 -12.493 -0.180 1.00 92.06 103 LEU A O 1
ATOM 798 N N . GLN A 1 104 ? -1.639 -11.276 0.753 1.00 88.44 104 GLN A N 1
ATOM 799 C CA . GLN A 1 104 ? -2.607 -12.384 0.901 1.00 88.44 104 GLN A CA 1
ATOM 800 C C . GLN A 1 104 ? -4.055 -12.035 0.544 1.00 88.44 104 GLN A C 1
ATOM 802 O O . GLN A 1 104 ? -4.548 -10.957 0.945 1.00 88.44 104 GLN A O 1
#